Protein AF-A0A948CFW9-F1 (afdb_monomer_lite)

Secondary structure (DSSP, 8-state):
---SSHHHHHHHHHHHT-TTTS-------S-HHHHHHHHHHHHHHHHHS--GGGHHHHHHHHHHHHHHHHHHHHHSSSPPPP--GGGS-GGGGGG-TTSS-S-PPPHHHHHHHHHHHHHHHHHHH-

Sequence (126 aa):
MATDLGLAYADIDDELFEVDQIPMTSRDVRSVGEMLFDVDYLARQLLMDVDGDAAGTLLRSWPMMVAAAEDLWASLPGRRPGVDERDRPITSLSGRTAWPGQGPTSPRIDQMTQTFLNAASLVRRY

Structure (mmCIF, N/CA/C/O backbone):
data_AF-A0A948CFW9-F1
#
_entry.id   AF-A0A948CFW9-F1
#
loop_
_atom_site.group_PDB
_atom_site.id
_atom_site.type_symbol
_atom_site.label_atom_id
_atom_site.label_alt_id
_atom_site.label_comp_id
_atom_site.label_asym_id
_atom_site.label_entity_id
_atom_site.label_seq_id
_atom_site.pdbx_PDB_ins_code
_atom_site.Cartn_x
_atom_site.Cartn_y
_atom_site.Cartn_z
_atom_site.occupancy
_atom_site.B_iso_or_equiv
_atom_site.auth_seq_id
_atom_site.auth_comp_id
_atom_site.auth_asym_id
_atom_site.auth_atom_id
_atom_site.pdbx_PDB_model_num
ATOM 1 N N . MET A 1 1 ? 21.542 13.416 59.782 1.00 44.41 1 MET A N 1
ATOM 2 C CA . MET A 1 1 ? 21.349 12.033 59.306 1.00 44.41 1 MET A CA 1
ATOM 3 C C . MET A 1 1 ? 20.424 12.114 58.100 1.00 44.41 1 MET A C 1
ATOM 5 O O . MET A 1 1 ? 19.215 12.044 58.247 1.00 44.41 1 MET A O 1
ATOM 9 N N . ALA A 1 2 ? 20.992 12.486 56.954 1.00 50.00 2 ALA A N 1
ATOM 10 C CA . ALA A 1 2 ? 20.266 12.871 55.747 1.00 50.00 2 ALA A CA 1
ATOM 11 C C . ALA A 1 2 ? 21.172 12.595 54.545 1.00 50.00 2 ALA A C 1
ATOM 13 O O . ALA A 1 2 ? 21.789 13.518 54.044 1.00 50.00 2 ALA A O 1
ATOM 14 N N . THR A 1 3 ? 21.320 11.328 54.167 1.00 51.91 3 THR A N 1
ATOM 15 C CA . THR A 1 3 ? 21.998 10.884 52.935 1.00 51.91 3 THR A CA 1
ATOM 16 C C . THR A 1 3 ? 21.779 9.378 52.807 1.00 51.91 3 THR A C 1
ATOM 18 O O . THR A 1 3 ? 22.670 8.604 53.128 1.00 51.91 3 THR A O 1
ATOM 21 N N . ASP A 1 4 ? 20.570 8.958 52.436 1.00 51.84 4 ASP A N 1
ATOM 22 C CA . ASP A 1 4 ? 20.348 7.576 51.960 1.00 51.84 4 ASP A CA 1
ATOM 23 C C . ASP A 1 4 ? 19.126 7.430 51.029 1.00 51.84 4 ASP A C 1
ATOM 25 O O . ASP A 1 4 ? 18.707 6.338 50.679 1.00 51.84 4 ASP A O 1
ATOM 29 N N . LEU A 1 5 ? 18.516 8.550 50.622 1.00 49.19 5 LEU A N 1
ATOM 30 C CA . LEU A 1 5 ? 17.377 8.567 49.691 1.00 49.19 5 LEU A CA 1
ATOM 31 C C . LEU A 1 5 ? 17.777 8.989 48.270 1.00 49.19 5 LEU A C 1
ATOM 33 O O . LEU A 1 5 ? 17.043 8.720 47.329 1.00 49.19 5 LEU A O 1
ATOM 37 N N . GLY A 1 6 ? 18.933 9.644 48.106 1.00 47.62 6 GLY A N 1
ATOM 38 C CA . GLY A 1 6 ? 19.399 10.132 46.802 1.00 47.62 6 GLY A CA 1
ATOM 39 C C . GLY A 1 6 ? 19.982 9.042 45.900 1.00 47.62 6 GLY A C 1
ATOM 40 O O . GLY A 1 6 ? 19.849 9.135 44.688 1.00 47.62 6 GLY A O 1
ATOM 41 N N . LEU A 1 7 ? 20.584 7.996 46.479 1.00 51.47 7 LEU A N 1
ATOM 42 C CA . LEU A 1 7 ? 21.118 6.856 45.720 1.00 51.47 7 LEU A CA 1
ATOM 43 C C . LEU A 1 7 ? 20.003 5.923 45.230 1.00 51.47 7 LEU A C 1
ATOM 45 O O . LEU A 1 7 ? 20.072 5.437 44.112 1.00 51.47 7 LEU A O 1
ATOM 49 N N . ALA A 1 8 ? 18.944 5.748 46.026 1.00 52.00 8 ALA A N 1
ATOM 50 C CA . ALA A 1 8 ? 17.822 4.879 45.676 1.00 52.00 8 ALA A CA 1
ATOM 51 C C . ALA A 1 8 ? 16.957 5.416 44.520 1.00 52.00 8 ALA A C 1
ATOM 53 O O . ALA A 1 8 ? 16.318 4.627 43.842 1.00 52.00 8 ALA A O 1
ATOM 54 N N . TYR A 1 9 ? 16.918 6.736 44.295 1.00 47.72 9 TYR A N 1
ATOM 55 C CA . TYR A 1 9 ? 16.183 7.321 43.163 1.00 47.72 9 TYR A CA 1
ATOM 56 C C . TYR A 1 9 ? 16.991 7.300 41.859 1.00 47.72 9 TYR A C 1
ATOM 58 O O . TYR A 1 9 ? 16.406 7.140 40.796 1.00 47.72 9 TYR A O 1
ATOM 66 N N . ALA A 1 10 ? 18.320 7.424 41.940 1.00 52.81 10 ALA A N 1
ATOM 67 C CA . ALA A 1 10 ? 19.190 7.389 40.764 1.00 52.81 10 ALA A CA 1
ATOM 68 C C . ALA A 1 10 ? 19.224 5.999 40.103 1.00 52.81 10 ALA A C 1
ATOM 70 O O . ALA A 1 10 ? 19.226 5.909 38.883 1.00 52.81 10 ALA A O 1
ATOM 71 N N . ASP A 1 11 ? 19.172 4.932 40.905 1.00 53.03 11 ASP A N 1
ATOM 72 C CA . ASP A 1 11 ? 19.159 3.540 40.421 1.00 53.03 11 ASP A CA 1
ATOM 73 C C . ASP A 1 11 ? 17.848 3.185 39.683 1.00 53.03 11 ASP A C 1
ATOM 75 O O . ASP A 1 11 ? 17.824 2.340 38.796 1.00 53.03 11 ASP A O 1
ATOM 79 N N . ILE A 1 12 ? 16.743 3.862 40.026 1.00 53.59 12 ILE A N 1
ATOM 80 C CA . ILE A 1 12 ? 15.421 3.651 39.410 1.00 53.59 12 ILE A CA 1
ATOM 81 C C . ILE A 1 12 ? 15.303 4.391 38.069 1.00 53.59 12 ILE A C 1
ATOM 83 O O . ILE A 1 12 ? 14.605 3.923 37.168 1.00 53.59 12 ILE A O 1
ATOM 87 N N . ASP A 1 13 ? 15.974 5.536 37.921 1.00 52.47 13 ASP A N 1
ATOM 88 C CA . ASP A 1 13 ? 15.959 6.293 36.667 1.00 52.47 13 ASP A CA 1
ATOM 89 C C . ASP A 1 13 ? 16.763 5.575 35.565 1.00 52.47 13 ASP A C 1
ATOM 91 O O . ASP A 1 13 ? 16.318 5.557 34.419 1.00 52.47 13 ASP A O 1
ATOM 95 N N . ASP A 1 14 ? 17.877 4.907 35.886 1.00 52.31 14 ASP A N 1
ATOM 96 C CA . ASP A 1 14 ? 18.671 4.179 34.879 1.00 52.31 14 ASP A CA 1
ATOM 97 C C . ASP A 1 14 ? 17.909 2.975 34.274 1.00 52.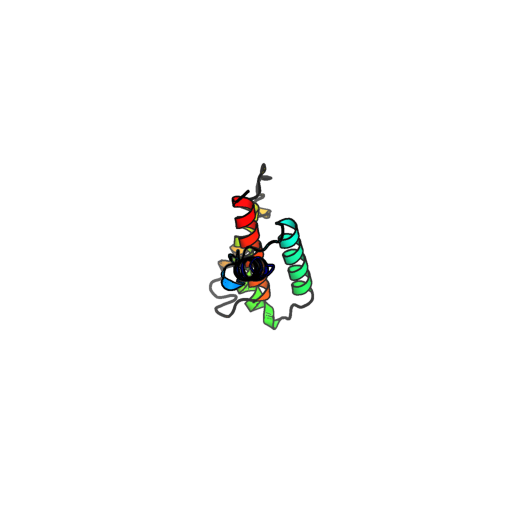31 14 ASP A C 1
ATOM 99 O O . ASP A 1 14 ? 17.987 2.751 33.064 1.00 52.31 14 ASP A O 1
ATOM 103 N N . GLU A 1 15 ? 17.085 2.258 35.053 1.00 52.22 15 GLU A N 1
ATOM 104 C CA . GLU A 1 15 ? 16.242 1.159 34.534 1.00 52.22 15 GLU A CA 1
ATOM 105 C C . GLU A 1 15 ? 15.039 1.651 33.702 1.00 52.22 15 GLU A C 1
ATOM 107 O O . GLU A 1 15 ? 14.555 0.940 32.818 1.00 52.22 15 GLU A O 1
ATOM 112 N N . LEU A 1 16 ? 14.544 2.871 33.944 1.00 52.00 16 LEU A N 1
ATOM 113 C CA . LEU A 1 16 ? 13.403 3.443 33.211 1.00 52.00 16 LEU A CA 1
ATOM 114 C C . LEU A 1 16 ? 13.775 3.961 31.813 1.00 52.00 16 LEU A C 1
ATOM 116 O O . LEU A 1 16 ? 12.898 4.068 30.950 1.00 52.00 16 LEU A O 1
ATOM 120 N N . PHE A 1 17 ? 15.055 4.270 31.584 1.00 51.91 17 PHE A N 1
ATOM 121 C CA . PHE A 1 17 ? 15.574 4.824 30.330 1.00 51.91 17 PHE A CA 1
ATOM 122 C C . PHE A 1 17 ? 16.586 3.909 29.621 1.00 51.91 17 PHE A C 1
ATOM 124 O O . PHE A 1 17 ? 17.300 4.383 28.732 1.00 51.91 17 PHE A O 1
ATOM 131 N N . GLU A 1 18 ? 16.632 2.605 29.931 1.00 55.94 18 GLU A N 1
ATOM 132 C CA . GLU A 1 18 ? 17.348 1.637 29.092 1.00 55.94 18 GLU A CA 1
ATOM 133 C C . GLU A 1 18 ? 16.693 1.578 27.702 1.00 55.94 18 GLU A C 1
ATOM 135 O O . GLU A 1 18 ? 15.722 0.864 27.441 1.00 55.94 18 GLU A O 1
ATOM 140 N N . VAL A 1 19 ? 17.258 2.357 26.777 1.00 55.28 19 VAL A N 1
ATOM 141 C CA . VAL A 1 19 ? 16.861 2.433 25.364 1.00 55.28 19 VAL A CA 1
ATOM 142 C C . VAL A 1 19 ? 16.878 1.047 24.701 1.00 55.28 19 VAL A C 1
ATOM 144 O O . VAL A 1 19 ? 16.084 0.798 23.794 1.00 55.28 19 VAL A O 1
ATOM 147 N N . ASP A 1 20 ? 17.711 0.130 25.201 1.00 56.97 20 ASP A N 1
ATOM 148 C CA . ASP A 1 20 ? 17.834 -1.254 24.728 1.00 56.97 20 ASP A CA 1
ATOM 149 C C . ASP A 1 20 ? 16.713 -2.191 25.228 1.00 56.97 20 ASP A C 1
ATOM 151 O O . ASP A 1 20 ? 16.512 -3.266 24.658 1.00 56.97 20 ASP A O 1
ATOM 155 N N . GLN A 1 21 ? 15.955 -1.786 26.258 1.00 50.34 21 GLN A N 1
ATOM 156 C CA . GLN A 1 21 ? 14.817 -2.528 26.814 1.00 50.34 21 GLN A CA 1
ATOM 157 C C . GLN A 1 21 ? 13.453 -1.946 26.454 1.00 50.34 21 GLN A C 1
ATOM 159 O O . GLN A 1 21 ? 12.435 -2.582 26.745 1.00 50.34 21 GLN A O 1
ATOM 164 N N . ILE A 1 22 ? 13.384 -0.797 25.769 1.00 49.09 22 ILE A N 1
ATOM 165 C CA . ILE A 1 22 ? 12.146 -0.436 25.077 1.00 49.09 22 ILE A CA 1
ATOM 166 C C . ILE A 1 22 ? 11.914 -1.585 24.102 1.00 49.09 22 ILE A C 1
ATOM 168 O O . ILE A 1 22 ? 12.731 -1.747 23.189 1.00 49.09 22 ILE A O 1
ATOM 172 N N . PRO A 1 23 ? 10.858 -2.414 24.253 1.00 47.75 23 PRO A N 1
ATOM 173 C CA . PRO A 1 23 ? 10.553 -3.360 23.210 1.00 47.75 23 PRO A CA 1
ATOM 174 C C . PRO A 1 23 ? 10.414 -2.493 21.974 1.00 47.75 23 PRO A C 1
ATOM 176 O O . PRO A 1 23 ? 9.510 -1.656 21.901 1.00 47.75 23 PRO A O 1
ATOM 179 N N . MET A 1 24 ? 11.324 -2.658 21.012 1.00 46.00 24 MET A N 1
ATOM 180 C CA . MET A 1 24 ? 11.057 -2.244 19.657 1.00 46.00 24 MET A CA 1
ATOM 181 C C . MET A 1 24 ? 9.881 -3.116 19.243 1.00 46.00 24 MET A C 1
ATOM 183 O O . MET A 1 24 ? 10.007 -4.100 18.518 1.00 46.00 24 MET A O 1
ATOM 187 N N . THR A 1 25 ? 8.679 -2.738 19.670 1.00 50.94 25 THR A N 1
ATOM 188 C CA . THR A 1 25 ? 7.547 -2.849 18.802 1.00 50.94 25 THR A CA 1
ATOM 189 C C . THR A 1 25 ? 7.947 -1.946 17.650 1.00 50.94 25 THR A C 1
ATOM 191 O O . THR A 1 25 ? 7.615 -0.767 17.607 1.00 50.94 25 THR A O 1
ATOM 194 N N . SER A 1 26 ? 8.699 -2.525 16.713 1.00 52.50 26 SER A N 1
ATOM 195 C CA . SER A 1 26 ? 8.736 -2.175 15.303 1.00 52.50 26 SER A CA 1
ATOM 196 C C . SER A 1 26 ? 7.318 -2.385 14.761 1.00 52.50 26 SER A C 1
ATOM 198 O O . SER A 1 26 ? 7.030 -3.210 13.904 1.00 52.50 26 SER A O 1
ATOM 200 N N . ARG A 1 27 ? 6.361 -1.749 15.429 1.00 63.12 27 ARG A N 1
ATOM 201 C CA . ARG A 1 27 ? 4.974 -1.652 15.080 1.00 63.12 27 ARG A CA 1
ATOM 202 C C . ARG A 1 27 ? 4.883 -0.242 14.599 1.00 63.12 27 ARG A C 1
ATOM 204 O O . ARG A 1 27 ? 5.052 0.701 15.364 1.00 63.12 27 ARG A O 1
ATOM 211 N N . ASP A 1 28 ? 4.656 -0.150 13.308 1.00 69.44 28 ASP A N 1
ATOM 212 C CA . ASP A 1 28 ? 4.099 1.036 12.714 1.00 69.44 28 ASP A CA 1
ATOM 213 C C . ASP A 1 28 ? 2.934 1.517 13.604 1.00 69.44 28 ASP A C 1
ATOM 215 O O . ASP A 1 28 ? 1.936 0.812 13.771 1.00 69.44 28 ASP A O 1
ATOM 219 N N . VAL A 1 29 ? 3.143 2.648 14.286 1.00 83.62 29 VAL A N 1
ATOM 220 C CA . VAL A 1 29 ? 2.200 3.221 15.265 1.00 83.62 29 VAL A CA 1
ATOM 221 C C . VAL A 1 29 ? 1.025 3.917 14.583 1.00 83.62 29 VAL A C 1
ATOM 223 O O . VAL A 1 29 ? 0.076 4.322 15.252 1.00 83.62 29 VAL A O 1
ATOM 226 N N . ARG A 1 30 ? 1.092 4.055 13.255 1.00 90.06 30 ARG A N 1
ATOM 227 C CA . ARG A 1 30 ? 0.045 4.648 12.435 1.00 90.06 30 ARG A CA 1
ATOM 228 C C . ARG A 1 30 ? -1.215 3.790 12.486 1.00 90.06 30 ARG A C 1
ATOM 230 O O . ARG A 1 30 ? -1.174 2.559 12.482 1.00 90.06 30 ARG A O 1
ATOM 237 N N . SER A 1 31 ? -2.360 4.451 12.482 1.00 93.75 31 SER A N 1
ATOM 238 C CA . SER A 1 31 ? -3.642 3.814 12.209 1.00 93.75 31 SER A CA 1
ATOM 239 C C . SER A 1 31 ? -3.707 3.292 10.766 1.00 93.75 31 SER A C 1
ATOM 241 O O . SER A 1 31 ? -2.992 3.761 9.880 1.00 93.75 31 SER A O 1
ATOM 243 N N . VAL A 1 32 ? -4.636 2.364 10.496 1.00 93.44 32 VAL A N 1
ATOM 244 C CA . VAL A 1 32 ? -4.927 1.897 9.124 1.00 93.44 32 VAL A CA 1
ATOM 245 C C . VAL A 1 32 ? -5.244 3.077 8.195 1.00 93.44 32 VAL A C 1
ATOM 247 O O . VAL A 1 32 ? -4.806 3.093 7.050 1.00 93.44 32 VAL A O 1
ATOM 250 N N . GLY A 1 33 ? -5.966 4.090 8.690 1.00 94.06 33 GLY A N 1
ATOM 251 C CA . GLY A 1 33 ? -6.290 5.293 7.920 1.00 94.06 33 GLY A CA 1
ATOM 252 C C . GLY A 1 33 ? -5.056 6.117 7.545 1.00 94.06 33 GLY A C 1
ATOM 253 O O . GLY A 1 33 ? -4.927 6.528 6.396 1.00 94.06 33 GLY A O 1
ATOM 254 N N . GLU A 1 34 ? -4.120 6.306 8.477 1.00 96.81 34 GLU A N 1
ATOM 255 C CA . GLU A 1 34 ? -2.850 6.998 8.212 1.00 96.81 34 GLU A CA 1
ATOM 256 C C . GLU A 1 34 ? -1.957 6.218 7.240 1.00 96.81 34 GLU A C 1
ATOM 258 O O . GLU A 1 34 ? -1.342 6.815 6.359 1.00 96.81 34 GLU A O 1
ATOM 263 N N . MET A 1 35 ? -1.922 4.886 7.347 1.00 96.56 35 MET A N 1
ATOM 264 C CA . MET A 1 35 ? -1.214 4.021 6.396 1.00 96.56 35 MET A CA 1
ATOM 265 C C . MET A 1 35 ? -1.800 4.128 4.981 1.00 96.56 35 MET A C 1
ATOM 267 O O . MET A 1 35 ? -1.057 4.255 4.011 1.00 96.56 35 MET A O 1
ATOM 271 N N . LEU A 1 36 ? -3.131 4.110 4.848 1.00 95.62 36 LEU A N 1
ATOM 272 C CA . LEU A 1 36 ? -3.804 4.267 3.555 1.00 95.62 36 LEU A CA 1
ATOM 273 C C . LEU A 1 36 ? -3.588 5.661 2.958 1.00 95.62 36 LEU A C 1
ATOM 275 O O . LEU A 1 36 ? -3.358 5.779 1.756 1.00 95.62 36 LEU A O 1
ATOM 279 N N . PHE A 1 37 ? -3.625 6.702 3.791 1.00 96.31 37 PHE A N 1
ATOM 280 C CA . PHE A 1 37 ? -3.331 8.069 3.367 1.00 96.31 37 PHE A CA 1
ATOM 281 C C . PHE A 1 37 ? -1.889 8.212 2.859 1.00 96.31 37 PHE A C 1
ATOM 283 O O . PHE A 1 37 ? -1.664 8.843 1.828 1.00 96.31 37 PHE A O 1
ATOM 290 N N . ASP A 1 38 ? -0.919 7.590 3.534 1.00 95.69 38 ASP A N 1
ATOM 291 C CA . ASP A 1 38 ? 0.482 7.566 3.099 1.00 95.69 38 ASP A CA 1
ATOM 292 C C . ASP A 1 38 ? 0.648 6.873 1.740 1.00 95.69 38 ASP A C 1
ATOM 294 O O . ASP A 1 38 ? 1.282 7.419 0.837 1.00 95.69 38 ASP A O 1
ATOM 298 N N . VAL A 1 39 ? 0.013 5.711 1.542 1.00 96.25 39 VAL A N 1
ATOM 299 C CA . VAL A 1 39 ? 0.043 5.021 0.242 1.00 96.25 39 VAL A CA 1
ATOM 300 C C . VAL A 1 39 ? -0.576 5.877 -0.860 1.00 96.25 39 VAL A C 1
ATOM 302 O O . VAL A 1 39 ? 0.001 6.001 -1.937 1.00 96.25 39 VAL A O 1
ATOM 305 N N . ASP A 1 40 ? -1.723 6.496 -0.602 1.00 96.06 40 ASP A N 1
ATOM 306 C CA . ASP A 1 40 ? -2.396 7.385 -1.548 1.00 96.06 40 ASP A CA 1
ATOM 307 C C . ASP A 1 40 ? -1.529 8.615 -1.894 1.00 96.06 40 ASP A C 1
ATOM 309 O O . ASP A 1 40 ? -1.398 8.998 -3.060 1.00 96.06 40 ASP A O 1
ATOM 313 N N . TYR A 1 41 ? -0.840 9.192 -0.908 1.00 95.38 41 TYR A N 1
ATOM 314 C CA . TYR A 1 41 ? 0.125 10.268 -1.124 1.00 95.38 41 TYR A CA 1
ATOM 315 C C . TYR A 1 41 ? 1.329 9.822 -1.971 1.00 95.38 41 TYR A C 1
ATOM 317 O O . TYR A 1 41 ? 1.697 10.504 -2.934 1.00 95.38 41 TYR A O 1
ATOM 325 N N . LEU A 1 42 ? 1.926 8.667 -1.664 1.00 93.81 42 LEU A N 1
ATOM 326 C CA . LEU A 1 42 ? 3.035 8.088 -2.431 1.00 93.81 42 LEU A CA 1
ATOM 327 C C . LEU A 1 42 ? 2.621 7.716 -3.858 1.00 93.81 42 LEU A C 1
ATOM 329 O O . LEU A 1 42 ? 3.403 7.914 -4.788 1.00 93.81 42 LEU A O 1
ATOM 333 N N . ALA A 1 43 ? 1.392 7.236 -4.053 1.00 93.50 43 ALA A N 1
ATOM 334 C CA . ALA A 1 43 ? 0.848 6.915 -5.366 1.00 93.50 43 ALA A CA 1
ATOM 335 C C . ALA A 1 43 ? 0.685 8.175 -6.227 1.00 93.50 43 ALA A C 1
ATOM 337 O O . ALA A 1 43 ? 1.103 8.184 -7.385 1.00 93.50 43 ALA A O 1
ATOM 338 N N . ARG A 1 44 ? 0.154 9.273 -5.667 1.00 94.19 44 ARG A N 1
ATOM 339 C CA . ARG A 1 44 ? 0.076 10.556 -6.389 1.00 94.19 44 ARG A CA 1
ATOM 340 C C . ARG A 1 44 ? 1.456 11.098 -6.742 1.00 94.19 44 ARG A C 1
ATOM 342 O O . ARG A 1 44 ? 1.653 11.546 -7.866 1.00 94.19 44 ARG A O 1
ATOM 349 N N . GLN A 1 45 ? 2.410 11.031 -5.813 1.00 92.06 45 GLN A N 1
ATOM 350 C CA . GLN A 1 45 ? 3.795 11.417 -6.095 1.00 92.06 45 GLN A CA 1
ATOM 351 C C . GLN A 1 45 ? 4.412 10.562 -7.197 1.00 92.06 45 GLN A C 1
ATOM 353 O O . GLN A 1 45 ? 5.042 11.105 -8.096 1.00 92.06 45 GLN A O 1
ATOM 358 N N . LEU A 1 46 ? 4.197 9.243 -7.157 1.00 89.56 46 LEU A N 1
ATOM 359 C CA . LEU A 1 46 ? 4.666 8.341 -8.198 1.00 89.56 46 LEU A CA 1
ATOM 360 C C . LEU A 1 46 ? 4.130 8.769 -9.563 1.00 89.56 46 LEU A C 1
ATOM 362 O O . LEU A 1 46 ? 4.924 8.909 -10.479 1.00 89.56 46 LEU A O 1
ATOM 366 N N . LEU A 1 47 ? 2.825 9.033 -9.684 1.00 88.62 47 LEU A N 1
ATOM 367 C CA . LEU A 1 47 ? 2.195 9.436 -10.946 1.00 88.62 47 LEU A CA 1
ATOM 368 C C . LEU A 1 47 ? 2.715 10.769 -11.505 1.00 88.62 47 LEU A C 1
ATOM 370 O O . LEU A 1 47 ? 2.698 10.953 -12.719 1.00 88.62 47 LEU A O 1
ATOM 374 N N . MET A 1 48 ? 3.174 11.686 -10.650 1.00 89.12 48 MET A N 1
ATOM 375 C CA . MET A 1 48 ? 3.772 12.958 -11.081 1.00 89.12 48 MET A CA 1
ATOM 376 C C . MET A 1 48 ? 5.230 12.820 -11.547 1.00 89.12 48 MET A C 1
ATOM 378 O O . MET A 1 48 ? 5.732 13.713 -12.222 1.00 89.12 48 MET A O 1
ATOM 382 N N . ASP A 1 49 ? 5.896 11.721 -11.192 1.00 81.62 49 ASP A N 1
ATOM 383 C CA . ASP A 1 49 ? 7.348 11.519 -11.290 1.00 81.62 49 ASP A CA 1
ATOM 384 C C . ASP A 1 49 ? 7.685 10.214 -12.047 1.00 81.62 49 ASP A C 1
ATOM 386 O O . ASP A 1 49 ? 8.679 9.543 -11.772 1.00 81.62 49 ASP A O 1
ATOM 390 N N . VAL A 1 50 ? 6.813 9.791 -12.975 1.00 76.19 50 VAL A N 1
ATOM 391 C CA . VAL A 1 50 ? 7.067 8.615 -13.824 1.00 76.19 50 VAL A CA 1
ATOM 392 C C . VAL A 1 50 ? 7.884 9.022 -15.044 1.00 76.19 50 VAL A C 1
ATOM 394 O O . VAL A 1 50 ? 7.359 9.622 -15.981 1.00 76.19 50 VAL A O 1
ATOM 397 N N . ASP A 1 51 ? 9.147 8.606 -15.066 1.00 76.38 51 ASP A N 1
ATOM 398 C CA . ASP A 1 51 ? 9.953 8.565 -16.286 1.00 76.38 51 ASP A CA 1
ATOM 399 C C . ASP A 1 51 ? 9.647 7.289 -17.101 1.00 76.38 51 ASP A C 1
ATOM 401 O O . ASP A 1 51 ? 9.360 6.224 -16.543 1.00 76.38 51 ASP A O 1
ATOM 405 N N . GLY A 1 52 ? 9.724 7.371 -18.431 1.00 67.38 52 GLY A N 1
ATOM 406 C CA . GLY A 1 52 ? 9.496 6.248 -19.345 1.00 67.38 52 GLY A CA 1
ATOM 407 C C . GLY A 1 52 ? 10.452 5.076 -19.101 1.00 67.38 52 GLY A C 1
ATOM 408 O O . GLY A 1 52 ? 10.041 3.916 -19.197 1.00 67.38 52 GLY A O 1
ATOM 409 N N . ASP A 1 53 ? 11.681 5.367 -18.674 1.00 74.69 53 ASP A N 1
ATOM 410 C CA . ASP A 1 53 ? 12.682 4.357 -18.313 1.00 74.69 53 ASP A CA 1
ATOM 411 C C . ASP A 1 53 ? 12.309 3.579 -17.034 1.00 74.69 53 ASP A C 1
ATOM 413 O O . ASP A 1 53 ? 12.741 2.438 -16.836 1.00 74.69 53 ASP A O 1
ATOM 417 N N . ALA A 1 54 ? 11.434 4.132 -16.184 1.00 79.94 54 ALA A N 1
ATOM 418 C CA . ALA A 1 54 ? 10.957 3.468 -14.972 1.00 79.94 54 ALA A CA 1
ATOM 419 C C . ALA A 1 54 ? 9.827 2.459 -15.238 1.00 79.94 54 ALA A C 1
ATOM 421 O O . ALA A 1 54 ? 9.554 1.613 -14.382 1.00 79.94 54 ALA A O 1
ATOM 422 N N . ALA A 1 55 ? 9.186 2.491 -16.414 1.00 84.31 55 ALA A N 1
ATOM 423 C CA . ALA A 1 55 ? 7.984 1.705 -16.701 1.00 84.31 55 ALA A CA 1
ATOM 424 C C . ALA A 1 55 ? 8.176 0.202 -16.436 1.00 84.31 55 ALA A C 1
ATOM 426 O O . ALA A 1 55 ? 7.365 -0.416 -15.747 1.00 84.31 55 ALA A O 1
ATOM 427 N N . GLY A 1 56 ? 9.281 -0.384 -16.914 1.00 86.75 56 GLY A N 1
ATOM 428 C CA . GLY A 1 56 ? 9.581 -1.803 -16.695 1.00 86.75 56 GLY A CA 1
ATOM 429 C C . GLY A 1 56 ? 9.732 -2.161 -15.212 1.00 86.75 56 GLY A C 1
ATOM 430 O O . GLY A 1 56 ? 9.241 -3.196 -14.770 1.00 86.75 56 GLY A O 1
ATOM 431 N N . THR A 1 57 ? 10.361 -1.284 -14.432 1.00 89.44 57 THR A N 1
ATOM 432 C CA . THR A 1 57 ? 10.535 -1.433 -12.979 1.00 89.44 57 THR A CA 1
ATOM 433 C C . THR A 1 57 ? 9.198 -1.357 -12.242 1.00 89.44 57 THR A C 1
ATOM 435 O O . THR A 1 57 ? 8.929 -2.191 -11.379 1.00 89.44 57 THR A O 1
ATOM 438 N N . LEU A 1 58 ? 8.323 -0.419 -12.618 1.00 89.44 58 LEU A N 1
ATOM 439 C CA . LEU A 1 58 ? 6.991 -0.290 -12.018 1.00 89.44 58 LEU A CA 1
ATOM 440 C C . LEU A 1 58 ? 6.122 -1.519 -12.298 1.00 89.44 58 LEU A C 1
ATOM 442 O O . LEU A 1 58 ? 5.483 -2.054 -11.394 1.00 89.44 58 LEU A O 1
ATOM 446 N N . LEU A 1 59 ? 6.154 -2.009 -13.536 1.00 87.19 59 LEU A N 1
ATOM 447 C CA . LEU A 1 59 ? 5.407 -3.194 -13.954 1.00 87.19 59 LEU A CA 1
ATOM 448 C C . LEU A 1 59 ? 5.876 -4.473 -13.259 1.00 87.19 59 LEU A C 1
ATOM 450 O O . LEU A 1 59 ? 5.062 -5.368 -13.048 1.00 87.19 59 LEU A O 1
ATOM 454 N N . ARG A 1 60 ? 7.160 -4.569 -12.885 1.00 89.12 60 ARG A N 1
ATOM 455 C CA . ARG A 1 60 ? 7.674 -5.697 -12.090 1.00 89.12 60 ARG A CA 1
ATOM 456 C C . ARG A 1 60 ? 7.152 -5.681 -10.655 1.00 89.12 60 ARG A C 1
ATOM 458 O O . ARG A 1 60 ? 6.830 -6.743 -10.135 1.00 89.12 60 ARG A O 1
ATOM 465 N N . SER A 1 61 ? 7.041 -4.508 -10.027 1.00 90.31 61 SER A N 1
ATOM 466 C CA . SER A 1 61 ? 6.524 -4.395 -8.652 1.00 90.31 61 SER A CA 1
ATOM 467 C C . SER A 1 61 ? 4.999 -4.452 -8.555 1.00 90.31 61 SER A C 1
ATOM 469 O O . SER A 1 61 ? 4.465 -4.849 -7.520 1.00 90.31 61 SER A O 1
ATOM 471 N N . TRP A 1 62 ? 4.283 -4.056 -9.612 1.00 88.50 62 TRP A N 1
ATOM 472 C CA . TRP A 1 62 ? 2.825 -3.918 -9.598 1.00 88.50 62 TRP A CA 1
ATOM 473 C C . TRP A 1 62 ? 2.062 -5.160 -9.091 1.00 88.50 62 TRP A C 1
ATOM 475 O O . TRP A 1 62 ? 1.187 -4.987 -8.241 1.00 88.50 62 TRP A O 1
ATOM 485 N N . PRO A 1 63 ? 2.382 -6.408 -9.504 1.00 87.44 63 PRO A N 1
ATOM 486 C CA . PRO A 1 63 ? 1.647 -7.583 -9.035 1.00 87.44 63 PRO A CA 1
ATOM 487 C C . PRO A 1 63 ? 1.704 -7.782 -7.517 1.00 87.44 63 PRO A C 1
ATOM 489 O O . PRO A 1 63 ? 0.697 -8.147 -6.915 1.00 87.44 63 PRO A O 1
ATOM 492 N N . MET A 1 64 ? 2.854 -7.506 -6.894 1.00 90.12 64 MET A N 1
ATOM 493 C CA . MET A 1 64 ? 3.019 -7.634 -5.442 1.00 90.12 64 MET A CA 1
ATOM 494 C C . MET A 1 64 ? 2.215 -6.574 -4.690 1.00 90.12 64 MET A C 1
ATOM 496 O O . MET A 1 64 ? 1.559 -6.893 -3.700 1.00 90.12 64 MET A O 1
ATOM 500 N N . MET A 1 65 ? 2.209 -5.334 -5.190 1.00 93.31 65 MET A N 1
ATOM 501 C CA . MET A 1 65 ? 1.416 -4.249 -4.608 1.00 93.31 65 MET A CA 1
ATOM 502 C C . MET A 1 65 ? -0.081 -4.553 -4.668 1.00 93.31 65 MET A C 1
ATOM 504 O O . MET A 1 65 ? -0.788 -4.365 -3.680 1.00 93.31 65 MET A O 1
ATOM 508 N N . VAL A 1 66 ? -0.557 -5.057 -5.810 1.00 90.12 66 VAL A N 1
ATOM 509 C CA . VAL A 1 66 ? -1.962 -5.439 -5.981 1.00 90.12 66 VAL A CA 1
ATOM 510 C C . VAL A 1 66 ? -2.333 -6.595 -5.057 1.00 90.12 66 VAL A C 1
ATOM 512 O O . VAL A 1 66 ? -3.339 -6.495 -4.366 1.00 90.12 66 VAL A O 1
ATOM 515 N N . ALA A 1 67 ? -1.508 -7.641 -4.967 1.00 89.25 67 ALA A N 1
ATOM 516 C CA . ALA A 1 67 ? -1.760 -8.758 -4.057 1.00 89.25 67 ALA A CA 1
ATOM 517 C C . ALA A 1 67 ? -1.823 -8.312 -2.581 1.00 89.25 67 ALA A C 1
ATOM 519 O O . ALA A 1 67 ? -2.676 -8.779 -1.829 1.00 89.25 67 ALA A O 1
ATOM 520 N N . ALA A 1 68 ? -0.962 -7.377 -2.165 1.00 93.94 68 ALA A N 1
ATOM 521 C CA . ALA A 1 68 ? -1.002 -6.815 -0.814 1.00 93.94 68 ALA A CA 1
ATOM 522 C C . ALA A 1 68 ? -2.261 -5.964 -0.567 1.00 93.94 68 ALA A C 1
ATOM 524 O O . ALA A 1 68 ? -2.865 -6.049 0.502 1.00 93.94 68 ALA A O 1
ATOM 525 N N . ALA A 1 69 ? -2.688 -5.171 -1.555 1.00 92.56 69 ALA A N 1
ATOM 526 C CA . ALA A 1 69 ? -3.932 -4.407 -1.478 1.00 92.56 69 ALA A CA 1
ATOM 527 C C . ALA A 1 69 ? -5.164 -5.326 -1.418 1.00 92.56 69 ALA A C 1
ATOM 529 O O . ALA A 1 69 ? -6.087 -5.064 -0.647 1.00 92.56 69 ALA A O 1
ATOM 530 N N . GLU A 1 70 ? -5.167 -6.421 -2.183 1.00 88.56 70 GLU A N 1
ATOM 531 C CA . GLU A 1 70 ? -6.209 -7.449 -2.124 1.00 88.56 70 GLU A CA 1
ATOM 532 C C . GLU A 1 70 ? -6.257 -8.142 -0.762 1.00 88.56 70 GLU A C 1
ATOM 534 O O . GLU A 1 70 ? -7.348 -8.343 -0.231 1.00 88.56 70 GLU A O 1
ATOM 539 N N . ASP A 1 71 ? -5.106 -8.472 -0.168 1.00 91.00 71 ASP A N 1
ATOM 540 C CA . ASP A 1 71 ? -5.040 -9.051 1.179 1.00 91.00 71 ASP A CA 1
ATOM 541 C C . ASP A 1 71 ? -5.586 -8.084 2.243 1.00 91.00 71 ASP A C 1
ATOM 543 O O . ASP A 1 71 ? -6.403 -8.474 3.084 1.00 91.00 71 ASP A O 1
ATOM 547 N N . LEU A 1 72 ? -5.218 -6.798 2.170 1.00 92.75 72 LEU A N 1
ATOM 548 C CA . LEU A 1 72 ? -5.793 -5.768 3.037 1.00 92.75 72 LEU A CA 1
ATOM 549 C C . LEU A 1 72 ? -7.307 -5.679 2.853 1.00 92.75 72 LEU A C 1
ATOM 551 O O . LEU A 1 72 ? -8.047 -5.798 3.830 1.00 92.75 72 LEU A O 1
ATOM 555 N N . TRP A 1 73 ? -7.776 -5.522 1.615 1.00 89.75 73 TRP A N 1
ATOM 556 C CA . TRP A 1 73 ? -9.203 -5.475 1.305 1.00 89.75 73 TRP A CA 1
ATOM 557 C C . TRP A 1 73 ? -9.935 -6.712 1.829 1.00 89.75 73 TRP A C 1
ATOM 559 O O . TRP A 1 73 ? -11.046 -6.621 2.353 1.00 89.75 73 TRP A O 1
ATOM 569 N N . ALA A 1 74 ? -9.291 -7.876 1.742 1.00 87.50 74 ALA A N 1
ATOM 570 C CA . ALA A 1 74 ? -9.846 -9.126 2.213 1.00 87.50 74 ALA A CA 1
ATOM 571 C C . ALA A 1 74 ? -9.965 -9.207 3.742 1.00 87.50 74 ALA A C 1
ATOM 573 O O . ALA A 1 74 ? -10.865 -9.898 4.230 1.00 87.50 74 ALA A O 1
ATOM 574 N N . SER A 1 75 ? -9.087 -8.516 4.470 1.00 91.19 75 SER A N 1
ATOM 575 C CA . SER A 1 75 ? -9.070 -8.479 5.934 1.00 91.19 75 SER A CA 1
ATOM 576 C C . SER A 1 75 ? -10.092 -7.528 6.562 1.00 91.19 75 SER A C 1
ATOM 578 O O . SER A 1 75 ? -10.433 -7.715 7.727 1.00 91.19 75 SER A O 1
ATOM 580 N N . LEU A 1 76 ? -10.591 -6.528 5.823 1.00 88.94 76 LEU A 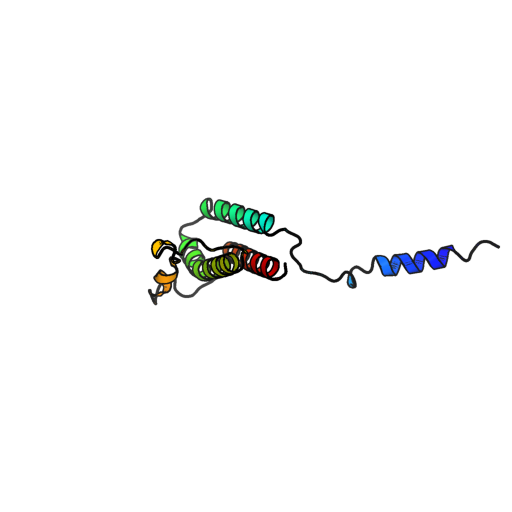N 1
ATOM 581 C CA . LEU A 1 76 ? -11.499 -5.516 6.371 1.00 88.94 76 LEU A CA 1
ATOM 582 C C . LEU A 1 76 ? -12.818 -6.137 6.879 1.00 88.94 76 LEU A C 1
ATOM 584 O O . LEU A 1 76 ? -13.437 -6.938 6.169 1.00 88.94 76 LEU A O 1
ATOM 588 N N . PRO A 1 77 ? -13.293 -5.752 8.080 1.00 84.19 77 PRO A N 1
ATOM 589 C CA . PRO A 1 77 ? -14.552 -6.248 8.618 1.00 84.19 77 PRO A CA 1
ATOM 590 C C . PRO A 1 77 ? -15.747 -5.657 7.856 1.00 84.19 77 PRO A C 1
ATOM 592 O O . PRO A 1 77 ? -15.799 -4.462 7.574 1.00 84.19 77 PRO A O 1
ATOM 595 N N . GLY A 1 78 ? -16.747 -6.490 7.559 1.00 79.94 78 GLY A N 1
ATOM 596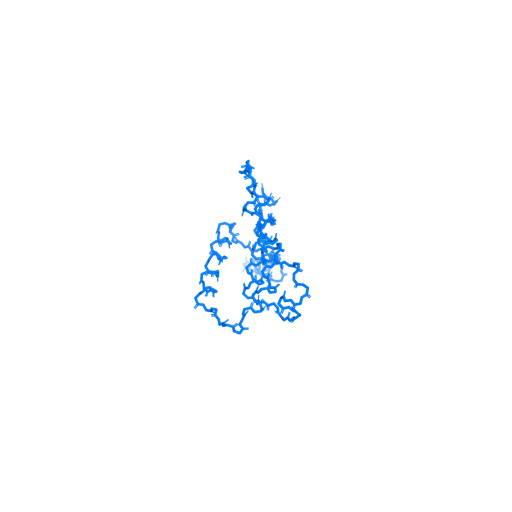 C CA . GLY A 1 78 ? -17.993 -6.064 6.915 1.00 79.94 78 GLY A CA 1
ATOM 597 C C . GLY A 1 78 ? -18.420 -6.950 5.746 1.00 79.94 78 GLY A C 1
ATOM 598 O O . GLY A 1 78 ? -17.709 -7.859 5.316 1.00 79.94 78 GLY A O 1
ATOM 599 N N . ARG A 1 79 ? -19.630 -6.705 5.227 1.00 62.69 79 ARG A N 1
ATOM 600 C CA . ARG A 1 79 ? -20.136 -7.411 4.044 1.00 62.69 79 ARG A CA 1
ATOM 601 C C . ARG A 1 79 ? -19.462 -6.838 2.803 1.00 62.69 79 ARG A C 1
ATOM 603 O O . ARG A 1 79 ? -19.666 -5.670 2.484 1.00 62.69 79 ARG A O 1
ATOM 610 N N . ARG A 1 80 ? -18.703 -7.672 2.090 1.00 67.00 80 ARG A N 1
ATOM 611 C CA . ARG A 1 80 ? -18.111 -7.272 0.811 1.00 67.00 80 ARG A CA 1
ATOM 612 C C . ARG A 1 80 ? -19.224 -6.950 -0.197 1.00 67.00 80 ARG A C 1
ATOM 614 O O . ARG A 1 80 ? -20.154 -7.758 -0.328 1.00 67.00 80 ARG A O 1
ATOM 621 N N . PRO A 1 81 ? -19.142 -5.824 -0.927 1.00 63.50 81 PRO A N 1
ATOM 622 C CA . PRO A 1 81 ? -19.818 -5.714 -2.213 1.00 63.50 81 PRO A CA 1
ATOM 623 C C . PRO A 1 81 ? -19.413 -6.928 -3.059 1.00 63.50 81 PRO A C 1
ATOM 625 O O . PRO A 1 81 ? -18.271 -7.384 -2.964 1.00 63.50 81 PRO A O 1
ATOM 628 N N . GLY A 1 82 ? -20.341 -7.508 -3.824 1.00 61.22 82 GLY A N 1
ATOM 629 C CA . GLY A 1 82 ? -19.979 -8.592 -4.739 1.00 61.22 82 GLY A CA 1
ATOM 630 C C . GLY A 1 82 ? -18.849 -8.119 -5.651 1.00 61.22 82 GLY A C 1
ATOM 631 O O . GLY A 1 82 ? -18.948 -7.024 -6.195 1.00 61.22 82 GLY A O 1
ATOM 632 N N . VAL A 1 83 ? -17.776 -8.904 -5.762 1.00 64.62 83 VAL A N 1
ATOM 633 C CA . VAL A 1 83 ? -16.662 -8.603 -6.671 1.00 64.62 83 VAL A CA 1
ATOM 634 C C . VAL A 1 83 ? -17.223 -8.644 -8.090 1.00 64.62 83 VAL A C 1
ATOM 636 O O . VAL A 1 83 ? -17.629 -9.717 -8.542 1.00 64.62 83 VAL A O 1
ATOM 639 N N . ASP A 1 84 ? -17.296 -7.497 -8.767 1.00 62.56 84 ASP A N 1
ATOM 640 C CA . ASP A 1 84 ? -17.601 -7.475 -10.196 1.00 62.56 84 ASP A CA 1
ATOM 641 C C . ASP A 1 84 ? -16.417 -8.127 -10.929 1.00 62.56 84 ASP A C 1
ATOM 643 O O . ASP A 1 84 ? -15.256 -7.951 -10.558 1.00 62.56 84 ASP A O 1
ATOM 647 N N . GLU A 1 85 ? -16.680 -8.892 -11.987 1.00 59.53 85 GLU A N 1
ATOM 648 C CA . GLU A 1 85 ? -15.636 -9.461 -12.848 1.00 59.53 85 GLU A CA 1
ATOM 649 C C . GLU A 1 85 ? -14.695 -8.360 -13.387 1.00 59.53 85 GLU A C 1
ATOM 651 O O . GLU A 1 85 ? -13.533 -8.626 -13.695 1.00 59.53 85 GLU A O 1
ATOM 656 N N . ARG A 1 86 ? -15.198 -7.117 -13.456 1.00 58.97 86 ARG A N 1
ATOM 657 C CA . ARG A 1 86 ? -14.473 -5.888 -13.820 1.00 58.97 86 ARG A CA 1
ATOM 658 C C . ARG A 1 86 ? -13.493 -5.385 -12.760 1.00 58.97 86 ARG A C 1
ATOM 660 O O . ARG A 1 86 ? -12.546 -4.696 -13.124 1.00 58.97 86 ARG A O 1
ATOM 667 N N . ASP A 1 87 ? -13.703 -5.741 -11.496 1.00 58.34 87 ASP A N 1
ATOM 668 C CA . ASP A 1 87 ? -12.826 -5.375 -10.378 1.00 58.34 87 ASP A CA 1
ATOM 669 C C . ASP A 1 87 ? -11.683 -6.377 -10.202 1.00 58.34 87 ASP A C 1
ATOM 671 O O . ASP A 1 87 ? -10.834 -6.213 -9.322 1.00 58.34 87 ASP A O 1
ATOM 675 N N . ARG A 1 88 ? -11.636 -7.432 -11.033 1.00 59.31 88 ARG A N 1
ATOM 676 C CA . ARG A 1 88 ? -10.504 -8.348 -11.014 1.00 59.31 88 ARG A CA 1
ATOM 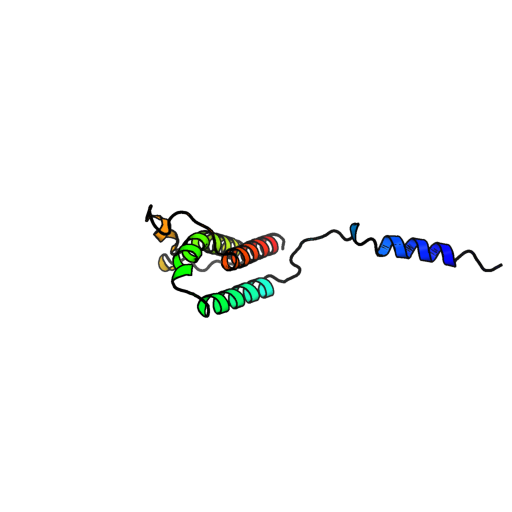677 C C . ARG A 1 88 ? -9.235 -7.580 -11.359 1.00 59.31 88 ARG A C 1
ATOM 679 O O . ARG A 1 88 ? -9.195 -6.868 -12.367 1.00 59.31 88 ARG A O 1
ATOM 686 N N . PRO A 1 89 ? -8.178 -7.751 -10.559 1.00 58.16 89 PRO A N 1
ATOM 687 C CA . PRO A 1 89 ? -6.932 -7.059 -10.787 1.00 58.16 89 PRO A CA 1
ATOM 688 C C . PRO A 1 89 ? -6.412 -7.323 -12.200 1.00 58.16 89 PRO A C 1
ATOM 690 O O . PRO A 1 89 ? -6.436 -8.440 -12.729 1.00 58.16 89 PRO A O 1
ATOM 693 N N . ILE A 1 90 ? -5.829 -6.281 -12.785 1.00 54.06 90 ILE A N 1
ATOM 694 C CA . ILE A 1 90 ? -5.097 -6.336 -14.056 1.00 54.06 90 ILE A CA 1
ATOM 695 C C . ILE A 1 90 ? -3.902 -7.320 -14.010 1.00 54.06 90 ILE A C 1
ATOM 697 O O . ILE A 1 90 ? -3.244 -7.547 -15.021 1.00 54.06 90 ILE A O 1
ATOM 701 N N . THR A 1 91 ?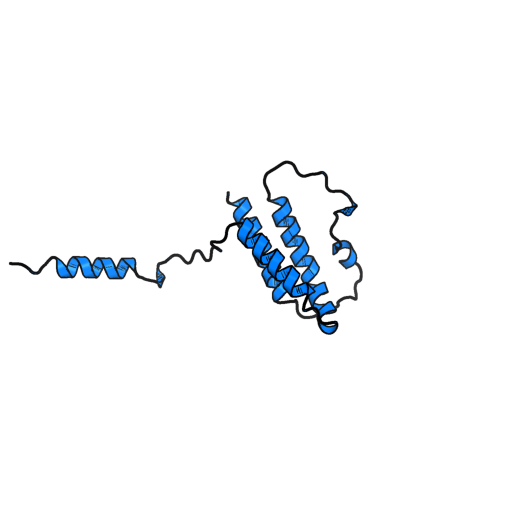 -3.631 -7.965 -12.869 1.00 52.03 91 THR A N 1
ATOM 702 C CA . THR A 1 91 ? -2.626 -9.029 -12.702 1.00 52.03 91 THR A CA 1
ATOM 703 C C . THR A 1 91 ? -2.810 -10.199 -13.674 1.00 52.03 91 THR A C 1
ATOM 705 O O . THR A 1 91 ? -1.846 -10.923 -13.921 1.00 52.03 91 THR A O 1
ATOM 708 N N . SER A 1 92 ? -3.975 -10.339 -14.322 1.00 52.53 92 SER A N 1
ATOM 709 C CA . SER A 1 92 ? -4.174 -11.221 -15.486 1.00 52.53 92 SER A CA 1
ATOM 710 C C . SER A 1 92 ? -3.237 -10.923 -16.676 1.00 52.53 92 SER A C 1
ATOM 712 O O . SER A 1 92 ? -2.991 -11.805 -17.498 1.00 52.53 92 SER A O 1
ATOM 714 N N . LEU A 1 93 ? -2.627 -9.731 -16.743 1.00 53.56 93 LEU A N 1
ATOM 715 C CA . LEU A 1 93 ? -1.594 -9.377 -17.727 1.00 53.56 93 LEU A CA 1
ATOM 716 C C . LEU A 1 93 ? -0.243 -10.081 -17.493 1.00 53.56 93 LEU A C 1
ATOM 718 O O . LEU A 1 93 ? 0.613 -10.052 -18.380 1.00 53.56 93 LEU A O 1
ATOM 722 N N . SER A 1 94 ? -0.060 -10.768 -16.358 1.00 52.12 94 SER A N 1
ATOM 723 C CA . SER A 1 94 ? 1.161 -11.531 -16.032 1.00 52.12 94 SER A CA 1
ATOM 724 C C . SER A 1 94 ? 1.413 -12.724 -16.973 1.00 52.12 94 SER A C 1
ATOM 726 O O . SER A 1 94 ? 2.473 -13.339 -16.921 1.00 52.12 94 SER A O 1
ATOM 728 N N . GLY A 1 95 ? 0.467 -13.054 -17.863 1.00 50.84 95 GLY A N 1
ATOM 729 C CA . GLY A 1 95 ? 0.597 -14.131 -18.853 1.00 50.84 95 GLY A CA 1
ATOM 730 C C . GLY A 1 95 ? 1.512 -13.828 -20.050 1.00 50.84 95 GLY A C 1
ATOM 731 O O . GLY A 1 95 ? 1.722 -14.704 -20.889 1.00 50.84 95 GLY A O 1
ATOM 732 N N . ARG A 1 96 ? 2.071 -12.615 -20.171 1.00 55.47 96 ARG A N 1
ATOM 733 C CA . ARG A 1 96 ? 3.030 -12.277 -21.239 1.00 55.47 96 ARG A CA 1
ATOM 734 C C . ARG A 1 96 ? 4.448 -12.637 -20.790 1.00 55.47 96 ARG A C 1
ATOM 736 O O . ARG A 1 96 ? 5.167 -11.805 -20.254 1.00 55.47 96 ARG A O 1
ATOM 743 N N . THR A 1 97 ? 4.860 -13.874 -21.051 1.00 58.38 97 THR A N 1
ATOM 744 C CA . THR A 1 97 ? 6.097 -14.535 -20.571 1.00 58.38 97 THR A CA 1
ATOM 745 C C . THR A 1 97 ? 7.439 -13.817 -20.807 1.00 58.38 97 THR A C 1
ATOM 747 O O . THR A 1 97 ? 8.454 -14.274 -20.292 1.00 58.38 97 THR A O 1
ATOM 750 N N . ALA A 1 98 ? 7.485 -12.701 -21.539 1.00 65.00 98 ALA A N 1
ATOM 751 C CA . ALA A 1 98 ? 8.720 -11.974 -21.851 1.00 65.00 98 ALA A CA 1
ATOM 752 C C . ALA A 1 98 ? 8.752 -10.517 -21.351 1.00 65.00 98 ALA A C 1
ATOM 754 O O . ALA A 1 98 ? 9.771 -9.847 -21.494 1.00 65.00 98 ALA A O 1
ATOM 755 N N . TRP A 1 99 ? 7.661 -9.997 -20.786 1.00 66.12 99 TRP A N 1
ATOM 756 C CA . TRP A 1 99 ? 7.538 -8.577 -20.453 1.00 66.12 99 TRP A CA 1
ATOM 757 C C . TRP A 1 99 ? 6.893 -8.411 -19.073 1.00 66.12 99 TRP A C 1
ATOM 759 O O . TRP A 1 99 ? 5.897 -9.081 -18.817 1.00 66.12 99 TRP A O 1
ATOM 769 N N . PRO A 1 100 ? 7.406 -7.549 -18.176 1.00 77.38 100 PRO A N 1
ATOM 770 C CA . PRO A 1 100 ? 8.514 -6.588 -18.328 1.00 77.38 100 PRO A CA 1
ATOM 771 C C . PRO A 1 100 ? 9.932 -7.198 -18.262 1.00 77.38 100 PRO A C 1
ATOM 773 O O . PRO A 1 100 ? 10.914 -6.457 -18.242 1.00 77.38 100 PRO A O 1
ATOM 776 N N . GLY A 1 101 ? 10.051 -8.529 -18.226 1.00 81.12 101 GLY A N 1
ATOM 777 C CA . GLY A 1 101 ? 11.330 -9.233 -18.090 1.00 81.12 101 GLY A CA 1
ATOM 778 C C . GLY A 1 101 ? 11.846 -9.258 -16.646 1.00 81.12 101 GLY A C 1
ATOM 779 O O . GLY A 1 101 ? 11.175 -8.794 -15.727 1.00 81.12 101 GLY A O 1
ATOM 780 N N . GLN A 1 102 ? 13.037 -9.824 -16.444 1.00 82.25 102 GLN A N 1
ATOM 781 C CA . GLN A 1 102 ? 13.743 -9.793 -15.156 1.00 82.25 102 GLN A CA 1
ATOM 782 C C . GLN A 1 102 ? 14.337 -8.402 -14.892 1.00 82.25 102 GLN A C 1
ATOM 784 O O . GLN A 1 102 ? 14.638 -7.659 -15.826 1.00 82.25 102 GLN A O 1
ATOM 789 N N . GLY A 1 103 ? 14.527 -8.048 -13.623 1.00 87.75 103 GLY A N 1
ATOM 790 C CA . GLY A 1 103 ? 15.152 -6.785 -13.233 1.00 87.75 103 GLY A CA 1
ATOM 791 C C . GLY A 1 103 ? 14.710 -6.307 -11.850 1.00 87.75 103 GLY A C 1
ATOM 792 O O . GLY A 1 103 ? 13.887 -6.964 -11.212 1.00 87.75 103 GLY A O 1
ATOM 793 N N . PRO A 1 104 ? 15.231 -5.159 -11.387 1.00 89.75 104 PRO A N 1
ATOM 794 C CA . PRO A 1 104 ? 14.907 -4.625 -10.069 1.00 89.75 104 PRO A CA 1
ATOM 795 C C . PRO A 1 104 ? 13.439 -4.196 -9.972 1.00 89.75 104 PRO A C 1
ATOM 797 O O . PRO A 1 104 ? 12.830 -3.797 -10.973 1.00 89.75 104 PRO A O 1
ATOM 800 N N . THR A 1 105 ? 12.897 -4.265 -8.762 1.00 90.62 105 TH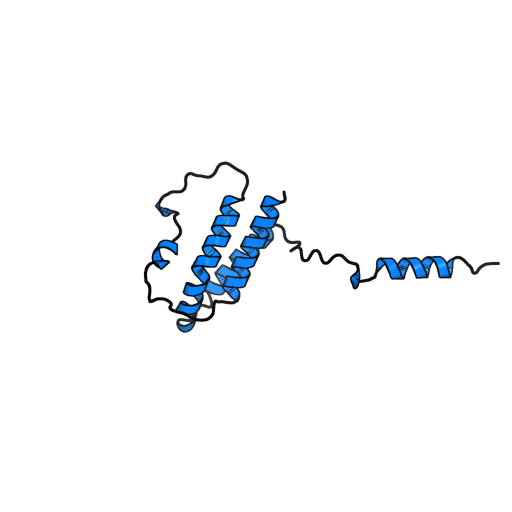R A N 1
ATOM 801 C CA . THR A 1 105 ? 11.617 -3.675 -8.360 1.00 90.62 105 THR A CA 1
ATOM 802 C C . THR A 1 105 ? 11.783 -2.189 -8.027 1.00 90.62 105 THR A C 1
ATOM 804 O O . THR A 1 105 ? 12.897 -1.684 -7.889 1.00 90.62 105 THR A O 1
ATOM 807 N N . SER A 1 106 ? 10.671 -1.457 -7.965 1.00 91.31 106 SER A N 1
ATOM 808 C CA . SER A 1 106 ? 10.629 -0.052 -7.563 1.00 91.31 106 SER A CA 1
ATOM 809 C C . SER A 1 106 ? 10.603 0.061 -6.037 1.00 91.31 106 SER A C 1
ATOM 811 O O . SER A 1 106 ? 9.596 -0.326 -5.443 1.00 91.31 106 SER A O 1
ATOM 813 N N . PRO A 1 107 ? 11.608 0.691 -5.395 1.00 91.75 107 PRO A N 1
ATOM 814 C CA . PRO A 1 107 ? 11.613 0.879 -3.943 1.00 91.75 107 PRO A CA 1
ATOM 815 C C . PRO A 1 107 ? 10.377 1.624 -3.420 1.00 91.75 107 PRO A C 1
ATOM 817 O O . PRO A 1 107 ? 9.879 1.321 -2.341 1.00 91.75 107 PRO A O 1
ATOM 820 N N . ARG A 1 108 ? 9.841 2.576 -4.202 1.00 91.50 108 ARG A N 1
ATOM 821 C CA . ARG A 1 108 ? 8.630 3.336 -3.843 1.00 91.50 108 ARG A CA 1
ATOM 822 C C . ARG A 1 108 ? 7.383 2.443 -3.859 1.00 91.50 108 ARG A C 1
ATOM 824 O O . ARG A 1 108 ? 6.537 2.571 -2.979 1.00 91.50 108 ARG A O 1
ATOM 831 N N . ILE A 1 109 ? 7.267 1.522 -4.824 1.00 93.81 109 ILE A N 1
ATOM 832 C CA . ILE A 1 109 ? 6.168 0.540 -4.834 1.00 93.81 109 ILE A CA 1
ATOM 833 C C . ILE A 1 109 ? 6.359 -0.497 -3.728 1.00 93.81 109 ILE A C 1
ATOM 835 O O . ILE A 1 109 ? 5.386 -0.871 -3.077 1.00 93.81 109 ILE A O 1
ATOM 839 N N . ASP A 1 110 ? 7.590 -0.925 -3.476 1.00 94.38 110 ASP A N 1
ATOM 840 C CA . ASP A 1 110 ? 7.895 -1.886 -2.418 1.00 94.38 110 ASP A CA 1
ATOM 841 C C . ASP A 1 110 ? 7.542 -1.296 -1.036 1.00 94.38 110 ASP A C 1
ATOM 843 O O . ASP A 1 110 ? 6.930 -1.975 -0.212 1.00 94.38 110 ASP A O 1
ATOM 847 N N . GLN A 1 111 ? 7.791 0.004 -0.822 1.00 95.06 111 GLN A N 1
ATOM 848 C CA . GLN A 1 111 ? 7.336 0.737 0.365 1.00 95.06 111 GLN A CA 1
ATOM 849 C C . GLN A 1 111 ? 5.806 0.733 0.495 1.00 95.06 111 GLN A C 1
ATOM 851 O O . GLN A 1 111 ? 5.285 0.368 1.547 1.00 95.06 111 GLN A O 1
ATOM 856 N N . MET A 1 112 ? 5.072 1.098 -0.564 1.00 96.69 112 MET A N 1
ATOM 857 C CA . MET A 1 112 ? 3.601 1.071 -0.539 1.00 96.69 112 MET A CA 1
ATOM 858 C C . MET A 1 112 ? 3.056 -0.344 -0.285 1.00 96.69 112 MET A C 1
ATOM 860 O O . MET A 1 112 ? 2.110 -0.519 0.483 1.00 96.69 112 MET A O 1
ATOM 864 N N . THR A 1 113 ? 3.688 -1.360 -0.880 1.00 96.62 113 THR A N 1
ATOM 865 C CA . THR A 1 113 ? 3.360 -2.780 -0.684 1.00 96.62 113 THR A CA 1
ATOM 866 C C . THR A 1 113 ? 3.519 -3.172 0.781 1.00 96.62 113 THR A C 1
ATOM 868 O O . THR A 1 113 ? 2.607 -3.756 1.366 1.00 96.62 113 THR A O 1
ATOM 871 N N . GLN A 1 114 ? 4.636 -2.800 1.409 1.00 96.31 114 GLN A N 1
ATOM 872 C CA . GLN A 1 114 ? 4.865 -3.078 2.823 1.00 96.31 114 GLN A CA 1
ATOM 873 C C . GLN A 1 114 ? 3.849 -2.361 3.721 1.00 96.31 114 GLN A C 1
ATOM 875 O O . GLN A 1 114 ? 3.363 -2.954 4.684 1.00 96.31 114 GLN A O 1
ATOM 880 N N . THR A 1 115 ? 3.472 -1.122 3.392 1.00 96.75 115 THR A N 1
ATOM 881 C CA . THR A 1 115 ? 2.434 -0.389 4.128 1.00 96.75 115 THR A CA 1
ATOM 882 C C . THR A 1 115 ? 1.079 -1.104 4.058 1.00 96.75 115 THR A C 1
ATOM 884 O O . THR A 1 115 ? 0.412 -1.228 5.086 1.00 96.75 115 THR A O 1
ATOM 887 N N . PHE A 1 116 ? 0.690 -1.663 2.904 1.00 96.69 116 PHE A N 1
ATOM 888 C CA . PHE A 1 116 ? -0.522 -2.488 2.807 1.00 96.69 116 PHE A CA 1
ATOM 889 C C . PHE A 1 116 ? -0.453 -3.756 3.665 1.00 96.69 116 PHE A C 1
ATOM 891 O O . PHE A 1 116 ? -1.413 -4.066 4.371 1.00 96.69 116 PHE A O 1
ATOM 898 N N . LEU A 1 117 ? 0.681 -4.464 3.661 1.00 95.69 117 LEU A N 1
ATOM 899 C CA . LEU A 1 117 ? 0.871 -5.662 4.489 1.00 95.69 117 LEU A CA 1
ATOM 900 C C . LEU A 1 117 ? 0.790 -5.338 5.989 1.00 95.69 117 LEU A C 1
ATOM 902 O O . LEU A 1 117 ? 0.166 -6.077 6.758 1.00 95.69 117 LEU A O 1
ATOM 906 N N . ASN A 1 118 ? 1.374 -4.212 6.403 1.00 95.19 118 ASN A N 1
ATOM 907 C CA . ASN A 1 118 ? 1.303 -3.728 7.780 1.00 95.19 118 ASN A CA 1
ATOM 908 C C . ASN A 1 118 ? -0.139 -3.380 8.170 1.00 95.19 118 ASN A C 1
ATOM 910 O O . ASN A 1 118 ? -0.596 -3.792 9.237 1.00 95.19 118 ASN A O 1
ATOM 914 N N . ALA A 1 119 ? -0.875 -2.700 7.288 1.00 95.38 119 ALA A N 1
ATOM 915 C CA . ALA A 1 119 ? -2.283 -2.387 7.499 1.00 95.38 119 ALA A CA 1
ATOM 916 C C . ALA A 1 119 ? -3.134 -3.660 7.631 1.00 95.38 119 ALA A C 1
ATOM 918 O O . ALA A 1 119 ? -3.936 -3.762 8.555 1.00 95.38 119 ALA A O 1
ATOM 919 N N . ALA A 1 120 ? -2.925 -4.664 6.774 1.00 94.69 120 ALA A N 1
ATOM 920 C CA . ALA A 1 120 ? -3.668 -5.924 6.826 1.00 94.69 120 ALA A CA 1
ATOM 921 C C . ALA A 1 120 ? -3.379 -6.704 8.121 1.00 94.69 120 ALA A C 1
ATOM 923 O O . ALA A 1 120 ? -4.277 -7.271 8.745 1.00 94.69 120 ALA A O 1
ATOM 924 N N . SER A 1 121 ? -2.116 -6.702 8.561 1.00 93.69 121 SER A N 1
ATOM 925 C CA . SER A 1 121 ? -1.706 -7.250 9.860 1.00 93.69 121 SER A CA 1
ATOM 926 C C . SER A 1 121 ? -2.383 -6.526 11.027 1.00 93.69 121 SER A C 1
ATOM 928 O O . SER A 1 121 ? -2.861 -7.168 11.963 1.00 93.69 121 SER A O 1
ATOM 930 N N . LEU A 1 122 ? -2.476 -5.194 10.954 1.00 93.38 122 LEU A N 1
ATOM 931 C CA . LEU A 1 122 ? -3.134 -4.380 11.969 1.00 93.38 122 LEU A CA 1
ATOM 932 C C . LEU A 1 122 ? -4.638 -4.665 12.032 1.00 93.38 122 LEU A C 1
ATOM 934 O O . LEU A 1 122 ? -5.157 -4.857 13.125 1.00 93.38 122 LEU A O 1
ATOM 938 N N . VAL A 1 123 ? -5.313 -4.761 10.884 1.00 93.00 123 VAL A N 1
ATOM 939 C CA . VAL A 1 123 ? -6.736 -5.123 10.814 1.00 93.00 123 VAL A CA 1
ATOM 940 C C . VAL A 1 123 ? -6.973 -6.515 11.393 1.00 93.00 123 VAL A C 1
ATOM 942 O O . VAL A 1 123 ? -7.830 -6.671 12.241 1.00 93.00 123 VAL A O 1
ATOM 945 N N . ARG A 1 124 ? -6.188 -7.532 11.016 1.00 91.25 124 ARG A N 1
ATOM 946 C CA . ARG A 1 124 ? -6.366 -8.901 11.546 1.00 91.25 124 ARG A CA 1
ATOM 947 C C . ARG A 1 124 ? -6.143 -9.023 13.052 1.00 91.25 124 ARG A C 1
ATOM 949 O O . ARG A 1 124 ? -6.568 -10.007 13.655 1.00 91.25 124 ARG A O 1
ATOM 956 N N . ARG A 1 125 ? -5.418 -8.077 13.645 1.00 89.19 125 ARG A N 1
ATOM 957 C CA . ARG A 1 125 ? -5.138 -8.064 15.079 1.00 89.19 125 ARG A CA 1
ATOM 958 C C . ARG A 1 125 ? -6.329 -7.574 15.911 1.00 89.19 125 ARG A C 1
ATOM 960 O O . ARG A 1 125 ? -6.393 -7.949 17.083 1.00 89.19 125 ARG A O 1
ATOM 967 N N . TYR A 1 126 ? -7.190 -6.724 15.352 1.00 85.50 126 TYR A N 1
ATOM 968 C CA . TYR A 1 126 ? -8.254 -6.013 16.069 1.00 85.50 126 TYR A CA 1
ATOM 969 C C . TYR A 1 126 ? -9.639 -6.386 15.542 1.00 85.50 126 TYR A C 1
ATOM 971 O O . TYR A 1 126 ? -10.545 -6.522 16.392 1.00 85.50 126 TYR A O 1
#

Foldseek 3Di:
DDPDVVVVVVVVVVVVPPPVPPPPPVQPPDALVRLVVVLVVLVVVCVVDDDPVCVQQAVVLVVLLVVLLVLLVVLADDDDDPCDPVNPDPCVVVPPVPPPHDDHHDPSSVVNSVSSNSSSVVSNVD

Radius of gyration: 23.01 Å; chains: 1; bounding box: 42×28×81 Å

pLDDT: mean 76.45, std 18.03, range [44.41, 96.81]